Protein AF-A0A2P5XN60-F1 (afdb_monomer_lite)

Secondary structure (DSSP, 8-state):
-----PPP-------HHHHHHHHHHHHSS--TT--HHHHHHHHHHHHHHHHHHHHHHHHHHHHHHHHHHHHHHHHHHHHHHHHHHHHHHHHHHHHHHHHHTTT--S---S-------HHHHHHHHHHHHSTT-TT--HHHHHHHHHHHHHHHHHHHHHHHHHHHHHHTT--

Structure (mmCIF, N/CA/C/O backbone):
data_AF-A0A2P5XN60-F1
#
_entry.id   AF-A0A2P5XN60-F1
#
loop_
_atom_site.group_PDB
_atom_site.id
_atom_site.type_symbol
_atom_site.label_atom_id
_atom_site.label_alt_id
_atom_site.label_comp_id
_atom_site.label_asym_id
_atom_site.label_entity_id
_atom_site.label_seq_id
_atom_site.pdbx_PDB_ins_code
_atom_site.Cartn_x
_atom_site.Cartn_y
_atom_site.Cartn_z
_atom_site.occupancy
_atom_site.B_iso_or_equiv
_atom_site.auth_seq_id
_atom_site.auth_comp_id
_atom_site.auth_asym_id
_atom_site.auth_atom_id
_atom_site.pdbx_PDB_model_num
ATOM 1 N N . MET A 1 1 ? 54.369 -37.733 -50.383 1.00 45.28 1 MET A N 1
ATOM 2 C CA . MET A 1 1 ? 54.465 -36.507 -49.559 1.00 45.28 1 MET A CA 1
ATOM 3 C C . MET A 1 1 ? 53.076 -36.137 -49.054 1.00 45.28 1 MET A C 1
ATOM 5 O O . MET A 1 1 ? 52.179 -35.939 -49.858 1.00 45.28 1 MET A O 1
ATOM 9 N N . LEU A 1 2 ? 52.894 -36.122 -47.731 1.00 51.12 2 LEU A N 1
ATOM 10 C CA . LEU A 1 2 ? 51.677 -35.702 -47.027 1.00 51.12 2 LEU A CA 1
ATOM 11 C C . LEU A 1 2 ? 51.702 -34.180 -46.816 1.00 51.12 2 LEU A C 1
ATOM 13 O O . LEU A 1 2 ? 52.520 -33.696 -46.041 1.00 51.12 2 LEU A O 1
ATOM 17 N N . MET A 1 3 ? 50.781 -33.446 -47.436 1.00 46.00 3 MET A N 1
ATOM 18 C CA . MET A 1 3 ? 50.432 -32.059 -47.079 1.00 46.00 3 MET A CA 1
ATOM 19 C C . MET A 1 3 ? 48.899 -31.965 -47.125 1.00 46.00 3 MET A C 1
ATOM 21 O O . MET A 1 3 ? 48.304 -31.854 -48.187 1.00 46.00 3 MET A O 1
ATOM 25 N N . LYS A 1 4 ? 48.233 -32.462 -46.077 1.00 49.06 4 LYS A N 1
ATOM 26 C CA . LYS A 1 4 ? 47.595 -31.688 -44.992 1.00 49.06 4 LYS A CA 1
ATOM 27 C C . LYS A 1 4 ? 46.521 -30.699 -45.472 1.00 49.06 4 LYS A C 1
ATOM 29 O O . LYS A 1 4 ? 46.811 -29.622 -45.972 1.00 49.06 4 LYS A O 1
ATOM 34 N N . ARG A 1 5 ? 45.275 -31.117 -45.205 1.00 48.47 5 ARG A N 1
ATOM 35 C CA . ARG A 1 5 ? 44.040 -30.331 -45.052 1.00 48.47 5 ARG A CA 1
ATOM 36 C C . ARG A 1 5 ? 44.293 -28.903 -44.559 1.00 48.47 5 ARG A C 1
ATOM 38 O O . ARG A 1 5 ? 44.907 -28.723 -43.510 1.00 48.47 5 ARG A O 1
ATOM 45 N N . ILE A 1 6 ? 43.694 -27.936 -45.244 1.00 52.47 6 ILE A N 1
ATOM 46 C CA . ILE A 1 6 ? 43.373 -26.619 -44.687 1.00 52.47 6 ILE A CA 1
ATOM 47 C C . ILE A 1 6 ? 42.094 -26.801 -43.852 1.00 52.47 6 ILE A C 1
ATOM 49 O O . ILE A 1 6 ? 41.076 -27.186 -44.429 1.00 52.47 6 ILE A O 1
ATOM 53 N N . PRO A 1 7 ? 42.104 -26.597 -42.522 1.00 52.69 7 PRO A N 1
ATOM 54 C CA . PRO A 1 7 ? 40.877 -26.567 -41.752 1.00 52.69 7 PRO A CA 1
ATOM 55 C C . PRO A 1 7 ? 40.232 -25.184 -41.844 1.00 52.69 7 PRO A C 1
ATOM 57 O O . PRO A 1 7 ? 40.889 -24.142 -41.825 1.00 52.69 7 PRO A O 1
ATOM 60 N N . GLU A 1 8 ? 38.914 -25.233 -41.953 1.00 54.16 8 GLU A N 1
ATOM 61 C CA . GLU A 1 8 ? 37.981 -24.125 -41.927 1.00 54.16 8 GLU A CA 1
ATOM 62 C C . GLU A 1 8 ? 38.083 -23.265 -40.661 1.00 54.16 8 GLU A C 1
ATOM 64 O O . GLU A 1 8 ? 38.524 -23.706 -39.600 1.00 54.16 8 GLU A O 1
ATOM 69 N N . GLY A 1 9 ? 37.528 -22.057 -40.762 1.00 48.38 9 GLY A N 1
ATOM 70 C CA . GLY A 1 9 ? 36.998 -21.360 -39.595 1.00 48.38 9 GLY A CA 1
ATOM 71 C C . GLY A 1 9 ? 37.861 -20.210 -39.105 1.00 48.38 9 GLY A C 1
ATOM 72 O O . GLY A 1 9 ? 38.357 -20.218 -37.982 1.00 48.38 9 GLY A O 1
ATOM 73 N N . CYS A 1 10 ? 37.960 -19.157 -39.917 1.00 38.53 10 CYS A N 1
ATOM 74 C CA . CYS A 1 10 ? 38.326 -17.830 -39.434 1.00 38.53 10 CYS A CA 1
ATOM 75 C C . CYS A 1 10 ? 37.298 -17.392 -38.371 1.00 38.53 10 CYS A C 1
ATOM 77 O O . CYS A 1 10 ? 36.204 -16.916 -38.688 1.00 38.53 10 CYS A O 1
ATOM 79 N N . THR A 1 11 ? 37.624 -17.585 -37.094 1.00 51.72 11 THR A N 1
ATOM 80 C CA . THR A 1 11 ? 36.851 -17.076 -35.962 1.00 51.72 11 THR A CA 1
ATOM 81 C C . THR A 1 11 ? 37.016 -15.559 -35.916 1.00 51.72 11 THR A C 1
ATOM 83 O O . THR A 1 11 ? 37.877 -15.019 -35.227 1.00 51.72 11 THR A O 1
ATOM 86 N N . ARG A 1 12 ? 36.193 -14.839 -36.692 1.00 58.56 12 ARG A N 1
ATOM 87 C CA . ARG A 1 12 ? 36.125 -13.374 -36.630 1.00 58.56 12 ARG A CA 1
ATOM 88 C C . ARG A 1 12 ? 35.853 -12.961 -35.187 1.00 58.56 12 ARG A C 1
ATOM 90 O O . ARG A 1 12 ? 34.772 -13.203 -34.644 1.00 58.56 12 ARG A O 1
ATOM 97 N N . THR A 1 13 ? 36.844 -12.336 -34.570 1.00 61.38 13 THR A N 1
ATOM 98 C CA . THR A 1 13 ? 36.725 -11.699 -33.266 1.00 61.38 13 THR A CA 1
ATOM 99 C C . THR A 1 13 ? 35.588 -10.678 -33.349 1.00 61.38 13 THR A C 1
ATOM 101 O O . THR A 1 13 ? 35.624 -9.721 -34.118 1.00 61.38 13 THR A O 1
ATOM 104 N N . LEU A 1 14 ? 34.496 -10.914 -32.614 1.00 61.88 14 LEU A N 1
ATOM 105 C CA . LEU A 1 14 ? 33.381 -9.967 -32.573 1.00 61.88 14 LEU A CA 1
ATOM 106 C C . LEU A 1 14 ? 33.897 -8.635 -32.024 1.00 61.88 14 LEU A C 1
ATOM 108 O O . LEU A 1 14 ? 34.333 -8.568 -30.870 1.00 61.88 14 LEU A O 1
ATOM 112 N N . ASN A 1 15 ? 33.811 -7.581 -32.837 1.00 77.88 15 ASN A N 1
ATOM 113 C CA . ASN A 1 15 ? 34.162 -6.229 -32.420 1.00 77.88 15 ASN A CA 1
ATOM 114 C C . ASN A 1 15 ? 33.403 -5.842 -31.132 1.00 77.88 15 ASN A C 1
ATOM 116 O O . ASN A 1 15 ? 32.276 -6.306 -30.918 1.00 77.88 15 ASN A O 1
ATOM 120 N N . PRO A 1 16 ? 33.970 -4.977 -30.269 1.00 81.56 16 PRO A N 1
ATOM 121 C CA . PRO A 1 16 ? 33.374 -4.604 -28.980 1.00 81.56 16 PRO A CA 1
ATOM 122 C C . PRO A 1 16 ? 31.913 -4.150 -29.089 1.00 81.56 16 PRO A C 1
ATOM 124 O O . PRO A 1 16 ? 31.086 -4.461 -28.234 1.00 81.56 16 PRO A O 1
ATOM 127 N N . PHE A 1 17 ? 31.581 -3.466 -30.184 1.00 80.38 17 PHE A N 1
ATOM 128 C CA . PHE A 1 17 ? 30.223 -3.049 -30.510 1.00 80.38 17 PHE A CA 1
ATOM 129 C C . PHE A 1 17 ? 29.270 -4.236 -30.707 1.00 80.38 17 PHE A C 1
ATOM 131 O O . PHE A 1 17 ? 28.217 -4.304 -30.078 1.00 80.38 17 PHE A O 1
ATOM 138 N N . GLN A 1 18 ? 29.670 -5.223 -31.510 1.00 78.44 18 GLN A N 1
ATOM 139 C CA . GLN A 1 18 ? 28.872 -6.422 -31.762 1.00 78.44 18 GLN A CA 1
ATOM 140 C C . GLN A 1 18 ? 28.672 -7.250 -30.483 1.00 78.44 18 GLN A C 1
ATOM 142 O O . GLN A 1 18 ? 27.594 -7.804 -30.264 1.00 78.44 18 GLN A O 1
ATOM 147 N N . LYS A 1 19 ? 29.672 -7.274 -29.587 1.00 84.94 19 LYS A N 1
ATOM 148 C CA . LYS A 1 19 ? 29.528 -7.868 -28.247 1.00 84.94 19 LYS A CA 1
ATOM 149 C C . LYS A 1 19 ? 28.435 -7.158 -27.437 1.00 84.94 19 LYS A C 1
ATOM 151 O O . LYS A 1 19 ? 27.566 -7.834 -26.897 1.00 84.94 19 LYS A O 1
ATOM 156 N N . LYS A 1 20 ? 28.420 -5.818 -27.407 1.00 86.62 20 LYS A N 1
ATOM 157 C CA . LYS A 1 20 ? 27.391 -5.021 -26.706 1.00 86.62 20 LYS A CA 1
ATOM 158 C C . LYS A 1 20 ? 25.991 -5.228 -27.287 1.00 86.62 20 LYS A C 1
ATOM 160 O O . LYS A 1 20 ? 25.055 -5.439 -26.523 1.00 86.62 20 LYS A O 1
ATOM 165 N N . VAL A 1 21 ? 25.851 -5.241 -28.614 1.00 82.19 21 VAL A N 1
ATOM 166 C CA . VAL A 1 21 ? 24.566 -5.501 -29.289 1.00 82.19 21 VAL A CA 1
ATOM 167 C C . VAL A 1 21 ? 24.052 -6.904 -28.963 1.00 82.19 21 VAL A C 1
ATOM 169 O O . VAL A 1 21 ? 22.875 -7.075 -28.654 1.00 82.19 21 VAL A O 1
ATOM 172 N N . LYS A 1 22 ? 24.931 -7.914 -28.947 1.00 82.38 22 LYS A N 1
ATOM 173 C CA . LYS A 1 22 ? 24.573 -9.281 -28.543 1.00 82.38 22 LYS A CA 1
ATOM 174 C C . LYS A 1 22 ? 24.134 -9.352 -27.076 1.00 82.38 22 LYS A C 1
ATOM 176 O O . LYS A 1 22 ? 23.212 -10.099 -26.763 1.00 82.38 22 LYS A O 1
ATOM 181 N N . THR A 1 23 ? 24.754 -8.576 -26.187 1.00 85.50 23 THR A N 1
ATOM 182 C CA . THR A 1 23 ? 24.354 -8.484 -24.773 1.00 85.50 23 THR A CA 1
ATOM 183 C C . THR A 1 23 ? 23.016 -7.767 -24.596 1.00 85.50 23 THR A C 1
ATOM 185 O O . THR A 1 23 ? 22.161 -8.277 -23.879 1.00 85.50 23 THR A O 1
ATOM 188 N N . LEU A 1 24 ? 22.779 -6.649 -25.291 1.00 82.44 24 LEU A N 1
ATOM 189 C CA . LEU A 1 24 ? 21.481 -5.957 -25.292 1.00 82.44 24 LEU A CA 1
ATOM 190 C C . LEU A 1 24 ? 20.364 -6.885 -25.766 1.00 82.44 24 LEU A C 1
ATOM 192 O O . LEU A 1 24 ? 19.352 -7.045 -25.087 1.00 82.44 24 LEU A O 1
ATOM 196 N N . LYS A 1 25 ? 20.619 -7.617 -26.855 1.00 81.44 25 LYS A N 1
ATOM 197 C CA . LYS A 1 25 ? 19.723 -8.669 -27.332 1.00 81.44 25 LYS A CA 1
ATOM 198 C C . LYS A 1 25 ? 19.472 -9.762 -26.307 1.00 81.44 25 LYS A C 1
ATOM 200 O O . LYS A 1 25 ? 18.482 -10.443 -26.467 1.00 81.44 25 LYS A O 1
ATOM 205 N N . LYS A 1 26 ? 20.288 -9.984 -25.269 1.00 84.06 26 LYS A N 1
ATOM 206 C CA . LYS A 1 26 ? 19.993 -10.957 -24.195 1.00 84.06 26 LYS A CA 1
ATOM 207 C C . LYS A 1 26 ? 19.115 -10.386 -23.080 1.00 84.06 26 LYS A C 1
ATOM 209 O O . LYS A 1 26 ? 18.370 -11.156 -22.486 1.00 84.06 26 LYS A O 1
ATOM 214 N N . LEU A 1 27 ? 19.138 -9.076 -22.855 1.00 83.00 27 LEU A N 1
ATOM 215 C CA . LEU A 1 27 ? 18.461 -8.425 -21.728 1.00 83.00 27 LEU A CA 1
ATOM 216 C C . LEU A 1 27 ? 17.000 -8.034 -22.004 1.00 83.00 27 LEU A C 1
ATOM 218 O O . LEU A 1 27 ? 16.222 -7.939 -21.064 1.00 83.00 27 LEU A O 1
ATOM 222 N N . ILE A 1 28 ? 16.623 -7.822 -23.266 1.00 79.62 28 ILE A N 1
ATOM 223 C CA . ILE A 1 28 ? 15.273 -7.365 -23.649 1.00 79.62 28 ILE A CA 1
ATOM 224 C C . ILE A 1 28 ? 14.339 -8.578 -23.839 1.00 79.62 28 ILE A C 1
ATOM 226 O O . ILE A 1 28 ? 14.746 -9.508 -24.535 1.00 79.62 28 ILE A O 1
ATOM 230 N N . PRO A 1 29 ? 13.141 -8.645 -23.238 1.00 73.44 29 PRO A N 1
ATOM 231 C CA . PRO A 1 29 ? 12.152 -9.705 -23.506 1.00 73.44 29 PRO A CA 1
ATOM 232 C C . PRO A 1 29 ? 11.596 -9.629 -24.948 1.00 73.44 29 PRO A C 1
ATOM 234 O O . PRO A 1 29 ? 11.522 -8.536 -25.487 1.00 73.44 29 PRO A O 1
ATOM 237 N N . ASN A 1 30 ? 11.215 -10.757 -25.574 1.00 64.75 30 ASN A N 1
ATOM 238 C CA . ASN A 1 30 ? 10.655 -10.838 -26.948 1.00 64.75 30 ASN A CA 1
ATOM 239 C C . ASN A 1 30 ? 11.497 -10.184 -28.065 1.00 64.75 30 ASN A C 1
ATOM 241 O O . ASN A 1 30 ? 11.136 -9.167 -28.639 1.00 64.75 30 ASN A O 1
ATOM 245 N N . LYS A 1 31 ? 12.631 -10.803 -28.421 1.00 64.50 31 LYS A N 1
ATOM 246 C CA . LYS A 1 31 ? 13.606 -10.235 -29.380 1.00 64.50 31 LYS A CA 1
ATOM 247 C C . LYS A 1 31 ? 13.429 -10.745 -30.818 1.00 64.50 31 LYS A C 1
ATOM 249 O O . LYS A 1 31 ? 14.412 -10.736 -31.565 1.00 64.50 31 LYS A O 1
ATOM 254 N N . GLU A 1 32 ? 12.268 -11.307 -31.167 1.00 59.97 32 GLU A N 1
ATOM 255 C CA . GLU A 1 32 ? 12.082 -12.059 -32.417 1.00 59.97 32 GLU A CA 1
ATOM 256 C C . GLU A 1 32 ? 12.515 -11.231 -33.638 1.00 59.97 32 GLU A C 1
AT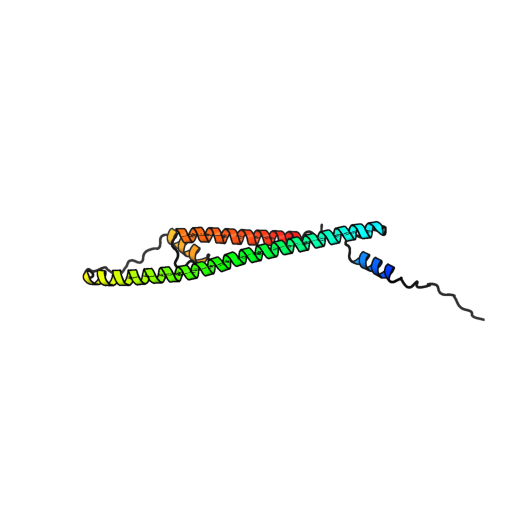OM 258 O O . GLU A 1 32 ? 11.945 -10.196 -33.959 1.00 59.97 32 GLU A O 1
ATOM 263 N N . SER A 1 33 ? 13.633 -11.667 -34.230 1.00 60.00 33 SER A N 1
ATOM 264 C CA . SER A 1 33 ? 14.280 -11.233 -35.477 1.00 60.00 33 SER A CA 1
ATOM 265 C C . SER A 1 33 ? 14.082 -9.787 -35.967 1.00 60.00 33 SER A C 1
ATOM 267 O O . SER A 1 33 ? 13.988 -9.565 -37.173 1.00 60.00 33 SER A O 1
ATOM 269 N N . MET A 1 34 ? 14.088 -8.781 -35.092 1.00 59.53 34 MET A N 1
ATOM 270 C CA . MET A 1 34 ? 14.042 -7.384 -35.533 1.00 59.53 34 MET A CA 1
ATOM 271 C C . MET A 1 34 ? 15.427 -6.853 -35.938 1.00 59.53 34 MET A C 1
ATOM 273 O O . MET A 1 34 ? 16.462 -7.167 -35.333 1.00 59.53 34 MET A O 1
ATOM 277 N N . GLY A 1 35 ? 15.446 -6.021 -36.986 1.00 72.75 35 GLY A N 1
ATOM 278 C CA . GLY A 1 35 ? 16.622 -5.257 -37.406 1.00 72.75 35 GLY A CA 1
ATOM 279 C C . GLY A 1 35 ? 17.135 -4.323 -36.301 1.00 72.75 35 GLY A C 1
ATOM 280 O O . GLY A 1 35 ? 16.473 -4.096 -35.289 1.00 72.75 35 GLY A O 1
ATOM 281 N N . LEU A 1 36 ? 18.328 -3.750 -36.489 1.00 76.94 36 LEU A N 1
ATOM 282 C CA . LEU A 1 36 ? 19.004 -2.941 -35.464 1.00 76.94 36 LEU A CA 1
ATOM 283 C C . LEU A 1 36 ? 18.129 -1.785 -34.928 1.00 76.94 36 LEU A C 1
ATOM 285 O O . LEU A 1 36 ? 18.152 -1.515 -33.733 1.00 76.94 36 LEU A O 1
ATOM 289 N N . GLY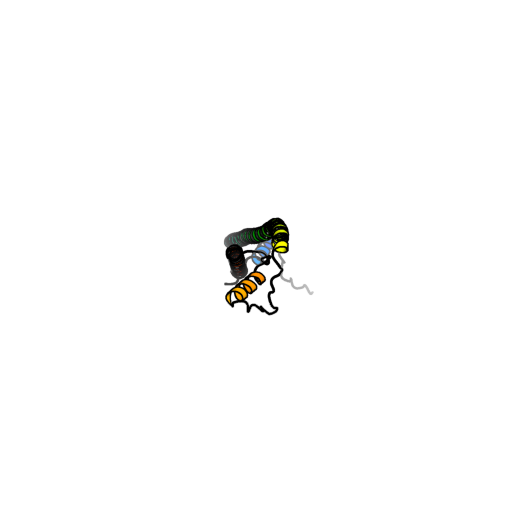 A 1 37 ? 17.325 -1.147 -35.787 1.00 77.94 37 GLY A N 1
ATOM 290 C CA . GLY A 1 37 ? 16.408 -0.071 -35.393 1.00 77.94 37 GLY A CA 1
ATOM 291 C C . GLY A 1 37 ? 15.236 -0.521 -34.510 1.00 77.94 37 GLY A C 1
ATOM 292 O O . GLY A 1 37 ? 14.843 0.224 -33.615 1.00 77.94 37 GLY A O 1
ATOM 293 N N . GLY A 1 38 ? 14.720 -1.741 -34.707 1.00 79.81 38 GLY A N 1
ATOM 294 C CA . GLY A 1 38 ? 13.677 -2.321 -33.849 1.00 79.81 38 GLY A CA 1
ATOM 295 C C . GLY A 1 38 ? 14.208 -2.609 -32.446 1.00 79.81 38 GLY A C 1
ATOM 296 O O . GLY A 1 38 ? 13.616 -2.178 -31.466 1.00 79.81 38 GLY A O 1
ATOM 297 N N . LEU A 1 39 ? 15.427 -3.161 -32.356 1.00 82.12 39 LEU A N 1
ATOM 298 C CA . LEU A 1 39 ? 16.099 -3.409 -31.077 1.00 82.12 39 LEU A CA 1
ATOM 299 C C . LEU A 1 39 ? 16.178 -2.148 -30.205 1.00 82.12 39 LEU A C 1
ATOM 301 O O . LEU A 1 39 ? 15.933 -2.219 -29.006 1.00 82.12 39 LEU A O 1
ATOM 305 N N . PHE A 1 40 ? 16.527 -0.995 -30.783 1.00 85.12 40 PHE A N 1
ATOM 306 C CA . PHE A 1 40 ? 16.609 0.261 -30.032 1.00 85.12 40 PHE A CA 1
ATOM 307 C C . PHE A 1 40 ? 15.236 0.807 -29.617 1.00 85.12 40 PHE A C 1
ATOM 309 O O . PHE A 1 40 ? 15.135 1.382 -28.533 1.00 85.12 40 PHE A O 1
ATOM 316 N N . ARG A 1 41 ? 14.191 0.595 -30.426 1.00 82.44 41 ARG A N 1
ATOM 317 C CA . ARG A 1 41 ? 12.807 0.961 -30.088 1.00 82.44 41 ARG A CA 1
ATOM 318 C C . ARG A 1 41 ? 12.297 0.138 -28.906 1.00 82.44 41 ARG A C 1
ATOM 320 O O . ARG A 1 41 ? 11.908 0.723 -27.901 1.00 82.44 41 ARG A O 1
ATOM 327 N N . ASP A 1 42 ? 12.448 -1.180 -28.963 1.00 82.94 42 ASP A N 1
ATOM 328 C CA . ASP A 1 42 ? 12.040 -2.090 -27.885 1.00 82.94 42 ASP A CA 1
ATOM 329 C C . ASP A 1 42 ? 12.861 -1.845 -26.614 1.00 82.94 42 ASP A C 1
ATOM 331 O O . ASP A 1 42 ? 12.352 -1.904 -25.496 1.00 82.94 42 ASP A O 1
ATOM 335 N N . THR A 1 43 ? 14.148 -1.505 -26.770 1.00 87.56 43 THR A N 1
ATOM 336 C CA . THR A 1 43 ? 14.988 -1.086 -25.640 1.00 87.56 43 THR A CA 1
ATOM 337 C C . THR A 1 43 ? 14.418 0.168 -24.979 1.00 87.56 43 THR A C 1
ATOM 339 O O . THR A 1 43 ? 14.367 0.234 -23.753 1.00 87.56 43 THR A O 1
ATOM 342 N N . ALA A 1 44 ? 13.995 1.165 -25.762 1.00 87.62 44 ALA A N 1
ATOM 343 C CA . ALA A 1 44 ? 13.407 2.391 -25.236 1.00 87.62 44 ALA A CA 1
ATOM 344 C C . ALA A 1 44 ? 12.069 2.116 -24.538 1.00 87.62 44 ALA A C 1
ATOM 346 O O . ALA A 1 44 ? 11.859 2.606 -23.431 1.00 87.62 44 ALA A O 1
ATOM 347 N N . GLU A 1 45 ? 11.205 1.286 -25.124 1.00 86.62 45 GLU A N 1
ATOM 348 C CA . GLU A 1 45 ? 9.940 0.863 -24.514 1.00 86.62 45 GLU A CA 1
ATOM 349 C C . GLU A 1 45 ? 10.168 0.112 -23.200 1.00 86.62 45 GLU A C 1
ATOM 351 O O . GLU A 1 45 ? 9.576 0.456 -22.177 1.00 86.62 45 GLU A O 1
ATOM 356 N N . TYR A 1 46 ? 11.109 -0.833 -23.175 1.00 88.25 46 TYR A N 1
ATOM 357 C CA . TYR A 1 46 ? 11.476 -1.559 -21.964 1.00 88.25 46 TYR A CA 1
ATOM 358 C C . TYR A 1 46 ? 12.051 -0.633 -20.884 1.00 88.25 46 TYR A C 1
ATOM 360 O O . TYR A 1 46 ? 11.656 -0.720 -19.720 1.00 88.25 46 TYR A O 1
ATOM 368 N N . ILE A 1 47 ? 12.935 0.303 -21.250 1.00 92.19 47 ILE A N 1
ATOM 369 C CA . ILE A 1 47 ? 13.472 1.308 -20.321 1.00 92.19 47 ILE A CA 1
ATOM 370 C C . ILE A 1 47 ? 12.348 2.193 -19.777 1.00 92.19 47 ILE A C 1
ATOM 372 O O . ILE A 1 47 ? 12.304 2.423 -18.569 1.00 92.19 47 ILE A O 1
ATOM 376 N N . MET A 1 48 ? 11.427 2.663 -20.621 1.00 86.81 48 MET A N 1
ATOM 377 C CA . MET A 1 48 ? 10.288 3.474 -20.186 1.00 86.81 48 MET A CA 1
ATOM 378 C C . MET A 1 48 ? 9.378 2.694 -19.234 1.00 86.81 48 MET A C 1
ATOM 380 O O . MET A 1 48 ? 9.034 3.209 -18.170 1.00 86.81 48 MET A O 1
ATOM 384 N N . CYS A 1 49 ? 9.054 1.439 -19.546 1.00 83.94 49 CYS A N 1
ATOM 385 C CA . CYS A 1 49 ? 8.280 0.558 -18.671 1.00 83.94 49 CYS A CA 1
ATOM 386 C C . CYS A 1 49 ? 8.973 0.342 -17.319 1.00 83.94 49 CYS A C 1
ATOM 388 O O . CYS A 1 49 ? 8.341 0.479 -16.268 1.00 83.94 49 CYS A O 1
ATOM 390 N N . LEU A 1 50 ? 10.285 0.081 -17.314 1.00 89.38 50 LEU A N 1
ATOM 391 C CA . LEU A 1 50 ? 11.070 -0.044 -16.085 1.00 89.38 50 LEU A CA 1
ATOM 392 C C . LEU A 1 50 ? 11.081 1.259 -15.279 1.00 89.38 50 LEU A C 1
ATOM 394 O O . LEU A 1 50 ? 10.860 1.236 -14.069 1.00 89.38 50 LEU A O 1
ATOM 398 N N . GLN A 1 51 ? 11.293 2.401 -15.931 1.00 89.00 51 GLN A N 1
ATOM 399 C CA . GLN A 1 51 ? 11.286 3.711 -15.281 1.00 89.00 51 GLN A CA 1
ATOM 400 C C . GLN A 1 51 ? 9.919 4.038 -14.679 1.00 89.00 51 GLN A C 1
ATOM 402 O O . GLN A 1 51 ? 9.848 4.530 -13.553 1.00 89.00 51 GLN A O 1
ATOM 407 N N . MET A 1 52 ? 8.834 3.739 -15.393 1.00 89.06 52 MET A N 1
ATOM 408 C CA . MET A 1 52 ? 7.471 3.903 -14.893 1.00 89.06 52 MET A CA 1
ATOM 409 C C . MET A 1 52 ? 7.217 2.999 -13.688 1.00 89.06 52 MET A C 1
ATOM 411 O O . MET A 1 52 ? 6.730 3.477 -12.665 1.00 89.06 52 MET A O 1
ATOM 415 N N . ARG A 1 53 ? 7.635 1.730 -13.744 1.00 85.62 53 ARG A N 1
ATOM 416 C CA . ARG A 1 53 ? 7.520 0.788 -12.623 1.00 85.62 53 ARG A CA 1
ATOM 417 C C . ARG A 1 53 ? 8.282 1.277 -11.391 1.00 85.62 53 ARG A C 1
ATOM 419 O O . ARG A 1 53 ? 7.717 1.293 -10.301 1.00 85.62 53 ARG A O 1
ATOM 426 N N . VAL A 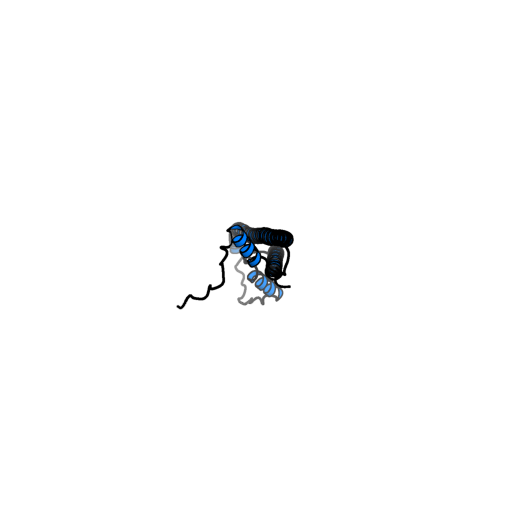1 54 ? 9.513 1.761 -11.560 1.00 89.62 54 VAL A N 1
ATOM 427 C CA . VAL A 1 54 ? 10.315 2.336 -10.467 1.00 89.62 54 VAL A CA 1
ATOM 428 C C . VAL A 1 54 ? 9.654 3.591 -9.885 1.00 89.62 54 VAL A C 1
ATOM 430 O O . VAL A 1 54 ? 9.525 3.690 -8.666 1.00 89.62 54 VAL A O 1
ATOM 433 N N . LYS A 1 55 ? 9.173 4.524 -10.719 1.00 88.31 55 LYS A N 1
ATOM 434 C CA . LYS A 1 55 ? 8.472 5.740 -10.261 1.00 88.31 55 LYS A CA 1
ATOM 435 C C . LYS A 1 55 ? 7.199 5.410 -9.482 1.00 88.31 55 LYS A C 1
ATOM 437 O O . LYS A 1 55 ? 6.958 5.980 -8.420 1.00 88.31 55 LYS A O 1
ATOM 442 N N . VAL A 1 56 ? 6.401 4.465 -9.977 1.00 81.75 56 VAL A N 1
ATOM 443 C CA . VAL A 1 56 ? 5.184 4.000 -9.301 1.00 81.75 56 VAL A CA 1
ATOM 444 C C . VAL A 1 56 ? 5.531 3.362 -7.954 1.00 81.75 56 VAL A C 1
ATOM 446 O O . VAL A 1 56 ? 4.915 3.709 -6.947 1.00 81.75 56 VAL A O 1
ATOM 449 N N . MET A 1 57 ? 6.561 2.510 -7.896 1.00 87.06 57 MET A N 1
ATOM 450 C CA . MET A 1 57 ? 7.040 1.932 -6.635 1.00 87.06 57 MET A CA 1
ATOM 451 C C . MET A 1 57 ? 7.507 3.013 -5.650 1.00 87.06 57 MET A C 1
ATOM 453 O O . MET A 1 57 ? 7.155 2.945 -4.476 1.00 87.06 57 MET A O 1
ATOM 457 N N . GLN A 1 58 ? 8.223 4.045 -6.103 1.00 86.88 58 GLN A N 1
ATOM 458 C CA . GLN A 1 58 ? 8.646 5.169 -5.256 1.00 86.88 58 GLN A CA 1
ATOM 459 C C . GLN A 1 58 ? 7.456 5.950 -4.679 1.00 86.88 58 GLN A C 1
ATOM 461 O O . GLN A 1 58 ? 7.422 6.220 -3.477 1.00 86.88 58 GLN A O 1
ATOM 466 N N . ILE A 1 59 ? 6.457 6.277 -5.508 1.00 86.75 59 ILE A N 1
ATOM 467 C CA . ILE A 1 59 ? 5.228 6.954 -5.064 1.00 86.75 59 ILE A CA 1
ATOM 468 C C . ILE A 1 59 ? 4.491 6.090 -4.033 1.00 86.75 59 ILE A C 1
ATOM 470 O O . ILE A 1 59 ? 4.081 6.592 -2.988 1.00 86.75 59 ILE A O 1
ATOM 474 N N . MET A 1 60 ? 4.370 4.783 -4.277 1.00 81.00 60 MET A N 1
ATOM 475 C CA . MET A 1 60 ? 3.727 3.851 -3.345 1.00 81.00 60 MET A CA 1
ATOM 476 C C . MET A 1 60 ? 4.466 3.739 -2.014 1.00 81.00 60 MET A C 1
ATOM 478 O O . MET A 1 60 ? 3.822 3.756 -0.965 1.00 81.00 60 MET A O 1
ATOM 482 N N . VAL A 1 61 ? 5.800 3.659 -2.035 1.00 85.69 61 VAL A N 1
ATOM 483 C CA . VAL A 1 61 ? 6.624 3.638 -0.818 1.00 85.69 61 VAL A CA 1
ATOM 484 C C . VAL A 1 61 ? 6.394 4.909 -0.005 1.00 85.69 61 VAL A C 1
ATOM 486 O O . VAL A 1 61 ? 6.152 4.810 1.195 1.00 85.69 61 VAL A O 1
ATOM 489 N N . LYS A 1 62 ? 6.362 6.079 -0.654 1.00 85.19 62 LYS A N 1
ATOM 490 C CA . LYS A 1 62 ? 6.077 7.360 0.007 1.00 85.19 62 LYS A CA 1
ATOM 491 C C . LYS A 1 62 ? 4.686 7.386 0.653 1.00 85.19 62 LYS A C 1
ATOM 493 O O . LYS A 1 62 ? 4.545 7.739 1.821 1.00 85.19 62 LYS A O 1
ATOM 498 N N . VAL A 1 63 ? 3.659 6.927 -0.064 1.00 80.06 63 VAL A N 1
ATOM 499 C CA . VAL A 1 63 ? 2.291 6.834 0.480 1.00 80.06 63 VAL A CA 1
ATOM 500 C C . VAL A 1 63 ? 2.233 5.890 1.687 1.00 80.06 63 VAL A C 1
ATOM 502 O O . VAL A 1 63 ? 1.582 6.200 2.688 1.00 80.06 63 VAL A O 1
ATOM 505 N N . LEU A 1 64 ? 2.925 4.748 1.635 1.00 80.12 64 LEU A N 1
ATOM 506 C CA . LEU A 1 64 ? 2.988 3.809 2.757 1.00 80.12 64 LEU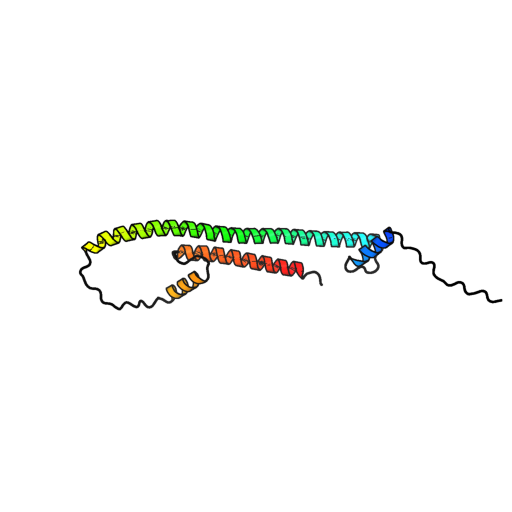 A CA 1
ATOM 507 C C . LEU A 1 64 ? 3.709 4.399 3.972 1.00 80.12 64 LEU A C 1
ATOM 509 O O . LEU A 1 64 ? 3.233 4.202 5.095 1.00 80.12 64 LEU A O 1
ATOM 513 N N . THR A 1 65 ? 4.818 5.120 3.776 1.00 81.06 65 THR A N 1
ATOM 514 C CA . THR A 1 65 ? 5.529 5.786 4.876 1.00 81.06 65 THR A CA 1
ATOM 515 C C . THR A 1 65 ? 4.654 6.847 5.528 1.00 81.06 65 THR A C 1
ATOM 517 O O . THR A 1 65 ? 4.525 6.841 6.750 1.00 81.06 65 THR A O 1
ATOM 520 N N . ASP A 1 66 ? 3.956 7.666 4.738 1.00 80.25 66 ASP A N 1
ATOM 521 C CA . ASP A 1 66 ? 3.093 8.738 5.244 1.00 80.25 66 ASP A CA 1
ATOM 522 C C . ASP A 1 66 ? 1.915 8.187 6.065 1.00 80.25 66 ASP A C 1
ATOM 524 O O . ASP A 1 66 ? 1.617 8.685 7.156 1.00 80.25 66 ASP A O 1
ATOM 528 N N . CYS A 1 67 ? 1.292 7.095 5.602 1.00 69.75 67 CYS A N 1
ATOM 529 C CA . CYS A 1 67 ? 0.236 6.401 6.348 1.00 69.75 67 CYS A CA 1
ATOM 530 C C . CYS A 1 67 ? 0.746 5.852 7.692 1.00 69.75 67 CYS A C 1
ATOM 532 O O . CYS A 1 67 ? 0.036 5.877 8.702 1.00 69.75 67 CYS A O 1
ATOM 534 N N . ASN A 1 68 ? 1.981 5.346 7.726 1.00 73.31 68 ASN A N 1
ATOM 535 C CA . ASN A 1 68 ? 2.580 4.809 8.946 1.00 73.31 68 ASN A CA 1
ATOM 536 C C . ASN A 1 68 ? 2.938 5.930 9.938 1.00 73.31 68 ASN A C 1
ATOM 538 O O . ASN A 1 68 ? 2.788 5.776 11.155 1.00 73.31 68 ASN A O 1
ATOM 542 N N . ASP A 1 69 ? 3.342 7.084 9.414 1.00 71.88 69 ASP A N 1
ATOM 543 C CA . ASP A 1 69 ? 3.692 8.273 10.179 1.00 71.88 69 ASP A CA 1
ATOM 544 C C . ASP A 1 69 ? 2.466 8.945 10.812 1.00 71.88 69 ASP A C 1
ATOM 546 O O . ASP A 1 69 ? 2.500 9.350 11.978 1.00 71.88 69 ASP A O 1
ATOM 550 N N . GLN A 1 70 ? 1.336 8.985 10.100 1.00 64.62 70 GLN A N 1
ATOM 551 C CA . GLN A 1 70 ? 0.051 9.379 10.684 1.00 64.62 70 GLN A CA 1
ATOM 552 C C . GLN A 1 70 ? -0.334 8.461 11.846 1.00 64.62 70 GLN A C 1
ATOM 554 O O . GLN A 1 70 ? -0.662 8.936 12.935 1.00 64.62 70 GLN A O 1
ATOM 559 N N . MET A 1 71 ? -0.193 7.146 11.673 1.00 63.91 71 MET A N 1
ATOM 560 C CA . MET A 1 71 ? -0.493 6.179 12.726 1.00 63.91 71 MET A CA 1
ATOM 561 C C . MET A 1 71 ? 0.442 6.335 13.943 1.00 63.91 71 MET A C 1
ATOM 563 O O . MET A 1 71 ? 0.005 6.180 15.088 1.00 63.91 71 MET A O 1
ATOM 567 N N . SER A 1 72 ? 1.714 6.694 13.734 1.00 62.38 72 SER A N 1
ATOM 568 C CA . SER A 1 72 ? 2.677 6.975 14.810 1.00 62.38 72 SER A CA 1
ATOM 569 C C . SER A 1 72 ? 2.330 8.266 15.571 1.00 62.38 72 SER A C 1
ATOM 571 O O . SER A 1 72 ? 2.326 8.282 16.809 1.00 62.38 72 SER A O 1
ATOM 573 N N . LYS A 1 73 ? 1.938 9.329 14.858 1.00 62.38 73 LYS A N 1
ATOM 574 C CA . LYS A 1 73 ? 1.475 10.603 15.430 1.00 62.38 73 LYS A CA 1
ATOM 575 C C . LYS A 1 73 ? 0.179 10.419 16.213 1.00 62.38 73 LYS A C 1
ATOM 577 O O . LYS A 1 73 ? 0.090 10.905 17.343 1.00 62.38 73 LYS A O 1
ATOM 582 N N . SER A 1 74 ? -0.778 9.652 15.694 1.00 61.09 74 SER A N 1
ATOM 583 C CA . SER A 1 74 ? -2.020 9.322 16.399 1.00 61.09 74 SER A CA 1
ATOM 584 C C . SER A 1 74 ? -1.728 8.562 17.702 1.00 61.09 74 SER A C 1
ATOM 586 O O . SER A 1 74 ? -2.256 8.935 18.749 1.00 61.09 74 SER A O 1
ATOM 588 N N . LYS A 1 75 ? -0.765 7.623 17.728 1.00 59.09 75 LYS A N 1
ATOM 589 C CA . LYS A 1 75 ? -0.290 6.988 18.982 1.00 59.09 75 LYS A CA 1
ATOM 590 C C . LYS A 1 75 ? 0.307 7.996 19.982 1.00 59.09 75 LYS A C 1
ATOM 592 O O . LYS A 1 75 ? 0.020 7.905 21.177 1.00 59.09 75 LYS A O 1
ATOM 597 N N . ARG A 1 76 ? 1.101 8.975 19.525 1.00 56.47 76 ARG A N 1
ATOM 598 C CA . ARG A 1 76 ? 1.712 10.011 20.391 1.00 56.47 76 ARG A CA 1
ATOM 599 C C . ARG A 1 76 ? 0.682 11.001 20.950 1.00 56.47 76 ARG A C 1
ATOM 601 O O . ARG A 1 76 ? 0.694 11.266 22.152 1.00 56.47 76 ARG A O 1
ATOM 608 N N . ARG A 1 77 ? -0.251 11.498 20.127 1.00 57.41 77 ARG A N 1
ATOM 609 C CA . ARG A 1 77 ? -1.336 12.410 20.560 1.00 57.41 77 ARG A CA 1
ATOM 610 C C . ARG A 1 77 ? -2.215 11.773 21.640 1.00 57.41 77 ARG A C 1
ATOM 612 O O . ARG A 1 77 ? -2.628 12.449 22.583 1.00 57.41 77 ARG A O 1
ATOM 619 N N . LEU A 1 78 ? -2.453 10.465 21.540 1.00 53.69 78 LEU A N 1
ATOM 620 C CA . LEU A 1 78 ? -3.199 9.695 22.538 1.00 53.69 78 LEU A CA 1
ATOM 621 C C . LEU A 1 78 ? -2.455 9.596 23.881 1.00 53.69 78 LEU A C 1
ATOM 623 O O . LEU A 1 78 ? -3.083 9.724 24.934 1.00 53.69 78 LEU A O 1
ATOM 627 N N . LYS A 1 79 ? -1.121 9.460 23.865 1.00 54.84 79 LYS A N 1
ATOM 628 C CA . LYS A 1 79 ? -0.287 9.432 25.082 1.00 54.84 79 LYS A CA 1
ATOM 629 C C . LYS A 1 79 ? -0.348 10.764 25.847 1.00 54.84 79 LYS A C 1
ATOM 631 O O . LYS A 1 79 ? -0.543 10.760 27.060 1.00 54.84 79 LYS A O 1
ATOM 636 N N . VAL A 1 80 ? -0.294 11.894 25.134 1.00 58.16 80 VAL A N 1
ATOM 637 C CA . VAL A 1 80 ? -0.412 13.248 25.719 1.00 58.16 80 VAL A CA 1
ATOM 638 C C . VAL A 1 80 ? -1.804 13.491 26.321 1.00 58.16 80 VAL A C 1
ATOM 640 O O . VAL A 1 80 ? -1.926 14.052 27.410 1.00 58.16 80 VAL A O 1
ATOM 643 N N . LYS A 1 81 ? -2.878 13.023 25.666 1.00 53.84 81 LYS A N 1
ATOM 644 C CA . LYS A 1 81 ? -4.247 13.124 26.210 1.00 53.84 81 LYS A CA 1
ATOM 645 C C . LYS A 1 81 ? -4.449 12.286 27.479 1.00 53.84 81 LYS A C 1
ATOM 647 O O . LYS A 1 81 ? -5.133 12.749 28.390 1.00 53.84 81 LYS A O 1
ATOM 652 N N . LYS A 1 82 ? -3.826 11.102 27.580 1.00 52.03 82 LYS A N 1
ATOM 653 C CA . LYS A 1 82 ? -3.890 10.232 28.773 1.00 52.03 82 LYS A CA 1
ATOM 654 C C . LYS A 1 82 ? -3.352 10.936 30.027 1.00 52.03 82 LYS A C 1
ATOM 656 O O . LYS A 1 82 ? -3.992 10.855 31.071 1.00 52.03 82 LYS A O 1
ATOM 661 N N . GLN A 1 83 ? -2.250 11.687 29.914 1.00 53.16 83 GLN A N 1
ATOM 662 C CA . GLN A 1 83 ? -1.681 12.460 31.032 1.00 53.16 83 GLN A CA 1
ATOM 663 C C . GLN A 1 83 ? -2.606 13.585 31.522 1.00 53.16 83 GLN A C 1
ATOM 665 O O . GLN A 1 83 ? -2.763 13.761 32.729 1.00 53.16 83 GLN A O 1
ATOM 670 N N . ARG A 1 84 ? -3.274 14.309 30.612 1.00 49.84 84 ARG A N 1
ATOM 671 C CA . ARG A 1 84 ? -4.194 15.402 30.990 1.00 49.84 84 ARG A CA 1
ATOM 672 C C . ARG A 1 84 ? -5.442 14.890 31.719 1.00 49.84 84 ARG A C 1
ATOM 674 O O . ARG A 1 84 ? -5.832 15.450 32.738 1.00 49.84 84 ARG A O 1
ATOM 681 N N . VAL A 1 85 ? -6.025 13.784 31.245 1.00 52.03 85 VAL A N 1
ATOM 682 C CA . VAL A 1 85 ? -7.226 13.184 31.856 1.00 52.03 85 VAL A CA 1
ATOM 683 C C . VAL A 1 85 ? -6.913 12.540 33.212 1.00 52.03 85 VAL A C 1
ATOM 685 O O . VAL A 1 85 ? -7.711 12.671 34.140 1.00 52.03 85 VAL A O 1
ATOM 688 N N . TRP A 1 86 ? -5.749 11.898 33.377 1.00 41.94 86 TRP A N 1
ATOM 689 C CA . TRP A 1 86 ? -5.309 11.395 34.687 1.00 41.94 86 TRP A CA 1
ATOM 690 C C . TRP A 1 86 ? -5.159 12.529 35.711 1.00 41.94 86 TRP A C 1
ATOM 692 O O . TRP A 1 86 ? -5.669 12.412 36.824 1.00 41.94 86 TRP A O 1
ATOM 702 N N . GLY A 1 87 ? -4.560 13.660 35.318 1.00 52.66 87 GLY A N 1
ATOM 703 C CA . GLY A 1 87 ? -4.416 14.833 36.187 1.00 52.66 87 GLY A CA 1
ATOM 704 C C . GLY A 1 87 ? -5.751 15.416 36.672 1.00 52.66 87 GLY A C 1
ATOM 705 O O . GLY A 1 87 ? -5.879 15.783 37.841 1.00 52.66 87 GLY A O 1
ATOM 706 N N . GLU A 1 88 ? -6.776 15.460 35.818 1.00 51.56 88 GLU A N 1
ATOM 707 C CA . GLU A 1 88 ? -8.114 15.942 36.196 1.00 51.56 88 GLU A CA 1
ATOM 708 C C . GLU A 1 88 ? -8.930 14.923 37.001 1.00 51.56 88 GLU A C 1
ATOM 710 O O . GLU A 1 88 ? -9.623 15.299 37.950 1.00 51.56 88 GLU A O 1
ATOM 715 N N . THR A 1 89 ? -8.850 13.636 36.653 1.00 52.03 89 THR A N 1
ATOM 716 C CA . THR A 1 89 ? -9.626 12.574 37.318 1.00 52.03 89 THR A CA 1
ATOM 717 C C . THR A 1 89 ? -9.130 12.349 38.743 1.00 52.03 89 THR A C 1
ATOM 719 O O . THR A 1 89 ? -9.942 12.248 39.661 1.00 52.03 89 THR A O 1
ATOM 722 N N . VAL A 1 90 ? -7.809 12.376 38.958 1.00 57.03 90 VAL A N 1
ATOM 723 C CA . VAL A 1 90 ? -7.210 12.325 40.298 1.00 57.03 90 VAL A CA 1
ATOM 724 C C . VAL A 1 90 ? -7.652 13.546 41.115 1.00 57.03 90 VAL A C 1
ATOM 726 O O . VAL A 1 90 ? -8.205 13.378 42.199 1.00 57.03 90 VAL A O 1
ATOM 729 N N . LYS A 1 91 ? -7.542 14.773 40.580 1.00 53.81 91 LYS A N 1
ATOM 730 C CA . LYS A 1 91 ? -7.999 16.000 41.273 1.00 53.81 91 LYS A CA 1
ATOM 731 C C . LYS A 1 91 ? -9.495 15.983 41.630 1.00 53.81 91 LYS A C 1
ATOM 733 O O . LYS A 1 91 ? -9.875 16.491 42.686 1.00 53.81 91 LYS A O 1
ATOM 738 N N . ARG A 1 92 ? -10.358 15.418 40.776 1.00 50.66 92 ARG A N 1
ATOM 739 C CA . ARG A 1 92 ? -11.795 15.241 41.067 1.00 50.66 92 ARG A CA 1
ATOM 740 C C . ARG A 1 92 ? -12.034 14.161 42.124 1.00 50.66 92 ARG A C 1
ATOM 742 O O . ARG A 1 92 ? -12.818 14.398 43.037 1.00 50.66 92 ARG A O 1
ATOM 749 N N . HIS A 1 93 ? -11.315 13.040 42.071 1.00 54.12 93 HIS A N 1
ATOM 750 C CA . HIS A 1 93 ? -11.401 11.974 43.073 1.00 54.12 93 HIS A CA 1
ATOM 751 C C . HIS A 1 93 ? -11.032 12.477 44.478 1.00 54.12 93 HIS A C 1
ATOM 753 O O . HIS A 1 93 ? -11.761 12.208 45.430 1.00 54.12 93 HIS A O 1
ATOM 759 N N . TRP A 1 94 ? -9.973 13.284 44.614 1.00 49.28 94 TRP A N 1
ATOM 760 C CA . TRP A 1 94 ? -9.607 13.908 45.894 1.00 49.28 94 TRP A CA 1
ATOM 761 C C . TRP A 1 94 ? -10.701 14.847 46.430 1.00 49.28 94 TRP A C 1
ATOM 763 O O . TRP A 1 94 ? -11.027 14.789 47.617 1.00 49.28 94 TRP A O 1
ATOM 773 N N . ARG A 1 95 ? -11.330 15.661 45.566 1.00 51.59 95 ARG A N 1
ATOM 774 C CA . ARG A 1 95 ? -12.446 16.547 45.956 1.00 51.59 95 ARG A CA 1
ATOM 775 C C . ARG A 1 95 ? -13.712 15.781 46.352 1.00 51.59 95 ARG A C 1
ATOM 777 O O . ARG A 1 95 ? -14.340 16.132 47.348 1.00 51.59 95 ARG A O 1
ATOM 784 N N . CYS A 1 96 ? -14.061 14.715 45.633 1.00 50.03 96 CYS A N 1
ATOM 785 C CA . CYS A 1 96 ? -15.212 13.870 45.960 1.00 50.03 96 CYS A CA 1
ATOM 786 C C . CYS A 1 96 ? -14.985 13.057 47.243 1.00 50.03 96 CYS A C 1
ATOM 788 O O . CYS A 1 96 ? -15.885 12.969 48.071 1.00 50.03 96 CYS A O 1
ATOM 790 N N . ARG A 1 97 ? -13.775 12.526 47.470 1.00 52.69 97 ARG A N 1
ATOM 791 C CA . ARG A 1 97 ? -13.451 11.736 48.671 1.00 52.69 97 ARG A CA 1
ATOM 792 C C . ARG A 1 97 ? -13.485 12.573 49.954 1.00 52.69 97 ARG A C 1
ATOM 794 O O . ARG A 1 97 ? -13.902 12.063 50.991 1.00 52.69 97 ARG A O 1
ATOM 801 N N . ARG A 1 98 ? -13.126 13.863 49.882 1.00 51.00 98 ARG A N 1
ATOM 802 C CA . ARG A 1 98 ? -13.254 14.807 51.010 1.00 51.00 98 ARG A CA 1
ATOM 803 C C . ARG A 1 98 ? -14.717 15.108 51.358 1.00 51.00 98 ARG A C 1
ATOM 805 O O . ARG A 1 98 ? -15.042 15.198 52.532 1.00 51.00 98 ARG A O 1
ATOM 812 N N . ARG A 1 99 ? -15.597 15.202 50.352 1.00 48.88 99 ARG A N 1
ATOM 813 C CA . ARG A 1 99 ? -17.036 15.483 50.527 1.00 48.88 99 ARG A CA 1
ATOM 814 C C . ARG A 1 99 ? -17.856 14.240 50.900 1.00 48.88 99 ARG A C 1
ATOM 816 O O . ARG A 1 99 ? -18.871 14.353 51.568 1.00 48.88 99 ARG A O 1
ATOM 823 N N . SER A 1 100 ? -17.403 13.051 50.498 1.00 47.62 100 SER A N 1
ATOM 824 C CA . SER A 1 100 ? -18.116 11.787 50.733 1.00 47.62 100 SER A CA 1
ATOM 825 C C . SER A 1 100 ? -17.839 11.171 52.109 1.00 47.62 100 SER A C 1
ATOM 827 O O . SER A 1 100 ? -18.665 10.410 52.606 1.00 47.62 100 SER A O 1
ATOM 829 N N . ARG A 1 101 ? -16.711 11.508 52.755 1.00 51.34 101 ARG A N 1
ATOM 830 C CA . ARG A 1 101 ? -16.406 11.054 54.124 1.00 51.34 101 ARG A CA 1
ATOM 831 C C . ARG A 1 101 ? -17.302 11.676 55.197 1.00 51.34 101 ARG A C 1
ATOM 833 O O . ARG A 1 101 ? -17.415 11.079 56.256 1.00 51.34 101 ARG A O 1
ATOM 840 N N . SER A 1 102 ? -17.969 12.803 54.931 1.00 50.03 102 SER A N 1
ATOM 841 C CA . SER A 1 102 ? -18.922 13.374 55.895 1.00 50.03 102 SER A CA 1
ATOM 842 C C . SER A 1 102 ? -20.327 12.761 55.809 1.00 50.03 102 SER A C 1
ATOM 844 O O . SER A 1 102 ? -21.181 13.143 56.597 1.00 50.03 102 SER A O 1
ATOM 846 N N . MET A 1 103 ? -20.593 11.838 54.867 1.00 52.09 103 MET A N 1
ATOM 847 C CA . MET A 1 103 ? -21.949 11.306 54.625 1.00 52.09 103 MET A CA 1
ATOM 848 C C . MET A 1 103 ? -22.053 9.772 54.546 1.00 52.09 103 MET A C 1
ATOM 850 O O . MET A 1 103 ? -23.145 9.253 54.331 1.00 52.09 103 MET A O 1
ATOM 854 N N . LEU A 1 104 ? -20.964 9.016 54.726 1.00 51.25 104 LEU A N 1
ATOM 855 C CA . LEU A 1 104 ? -20.974 7.558 54.540 1.00 51.25 104 LEU A CA 1
ATOM 856 C C . LEU A 1 104 ? -20.943 6.794 55.872 1.00 51.25 104 LEU A C 1
ATOM 858 O O . LEU A 1 104 ? -19.959 6.143 56.202 1.00 51.25 104 LEU A O 1
ATOM 862 N N . MET A 1 105 ? -22.051 6.857 56.610 1.00 47.25 105 MET A N 1
ATOM 863 C CA . MET A 1 105 ? -22.413 5.870 57.641 1.00 47.25 105 MET A CA 1
ATOM 864 C C . MET A 1 105 ? -23.806 5.287 57.375 1.00 47.25 105 MET A C 1
ATOM 866 O O . MET A 1 105 ? -24.609 5.104 58.286 1.00 47.25 105 MET A O 1
ATOM 870 N N . LYS A 1 106 ? -24.124 4.982 56.111 1.00 49.38 106 LYS A N 1
ATOM 871 C CA . LYS A 1 106 ? -25.283 4.143 55.783 1.00 49.38 106 LYS A CA 1
ATOM 872 C C . LYS A 1 106 ? -24.892 3.052 54.786 1.00 49.38 106 LYS A C 1
ATOM 874 O O . LYS A 1 106 ? -24.381 3.314 53.703 1.00 49.38 106 LYS A O 1
ATOM 879 N N . ARG A 1 107 ? -25.092 1.833 55.286 1.00 51.38 107 ARG A N 1
ATOM 880 C CA . ARG A 1 107 ? -24.855 0.490 54.749 1.00 51.38 107 ARG A CA 1
ATOM 881 C C . ARG A 1 107 ? -25.133 0.371 53.247 1.00 51.38 107 ARG A C 1
ATOM 883 O O . ARG A 1 107 ? -26.172 0.828 52.782 1.00 51.38 107 ARG A O 1
ATOM 890 N N . ILE A 1 108 ? -24.269 -0.345 52.529 1.00 47.75 108 ILE A N 1
ATOM 891 C CA . ILE A 1 108 ? -24.605 -0.959 51.236 1.00 47.75 108 ILE A CA 1
ATOM 892 C C . ILE A 1 108 ? -24.086 -2.404 51.279 1.00 47.75 108 ILE A C 1
ATOM 894 O O . ILE A 1 108 ? -22.906 -2.583 51.581 1.00 47.75 108 ILE A O 1
ATOM 898 N N . PRO A 1 109 ? -24.935 -3.418 51.025 1.00 48.81 109 PRO A N 1
ATOM 899 C CA . PRO A 1 109 ? -24.530 -4.812 51.067 1.00 48.81 109 PRO A CA 1
ATOM 900 C C . PRO A 1 109 ? -23.701 -5.195 49.837 1.00 48.81 109 PRO A C 1
ATOM 902 O O . PRO A 1 109 ? -23.885 -4.694 48.723 1.00 48.81 109 PRO A O 1
ATOM 905 N N . GLU A 1 110 ? -22.766 -6.097 50.095 1.00 49.91 110 GLU A N 1
ATOM 906 C CA . GLU A 1 110 ? -21.926 -6.816 49.149 1.00 49.91 110 GLU A CA 1
ATOM 907 C C . GLU A 1 110 ? -22.807 -7.589 48.152 1.00 49.91 110 GLU A C 1
ATOM 909 O O . GLU A 1 110 ? -23.739 -8.276 48.560 1.00 49.91 110 GLU A O 1
ATOM 914 N N . GLY A 1 111 ? -22.544 -7.477 46.841 1.00 45.25 111 GLY A N 1
ATOM 915 C CA . GLY A 1 111 ? -23.207 -8.357 45.862 1.00 45.25 111 GLY A CA 1
ATOM 916 C C . GLY A 1 111 ? -23.604 -7.788 44.498 1.00 45.25 111 GLY A C 1
ATOM 917 O O . GLY A 1 111 ? -24.316 -8.462 43.761 1.00 45.25 111 GLY A O 1
ATOM 918 N N . CYS A 1 112 ? -23.166 -6.595 44.079 1.00 40.75 112 CYS A N 1
ATOM 919 C CA . CYS A 1 112 ? -23.471 -6.126 42.718 1.00 40.75 112 CYS A CA 1
ATOM 920 C C . CYS A 1 112 ? -22.432 -6.623 41.695 1.00 40.75 112 CYS A C 1
ATOM 922 O O . CYS A 1 112 ? -21.640 -5.843 41.154 1.00 40.75 112 CYS A O 1
ATOM 924 N N . THR A 1 113 ? -22.446 -7.924 41.400 1.00 48.91 113 THR A N 1
ATOM 925 C CA . THR A 1 113 ? -21.792 -8.482 40.207 1.00 48.91 113 THR A CA 1
ATOM 926 C C . THR A 1 113 ? -22.577 -8.005 38.987 1.00 48.91 113 THR A C 1
ATOM 928 O O . THR A 1 113 ? -23.457 -8.690 38.478 1.00 48.91 113 THR A O 1
ATOM 931 N N . ARG A 1 114 ? -22.321 -6.765 38.549 1.00 54.88 114 ARG A N 1
ATOM 932 C CA . ARG A 1 114 ? -22.972 -6.166 37.378 1.00 54.88 114 ARG A CA 1
ATOM 933 C C . ARG A 1 114 ? -22.672 -7.025 36.154 1.00 54.88 114 ARG A C 1
ATOM 935 O O . ARG A 1 114 ? -21.574 -6.963 35.599 1.00 54.88 114 ARG A O 1
ATOM 942 N N . THR A 1 115 ? -23.650 -7.808 35.718 1.00 56.94 115 THR A N 1
ATOM 943 C CA . THR A 1 115 ? -23.668 -8.449 34.406 1.00 56.94 115 THR A CA 1
ATOM 944 C C . THR A 1 115 ? -23.458 -7.363 33.353 1.00 56.94 115 THR A C 1
ATOM 946 O O . THR A 1 115 ? -24.338 -6.542 33.108 1.00 56.94 115 THR A O 1
ATOM 949 N N . LEU A 1 116 ? -22.256 -7.284 32.777 1.00 59.50 116 LEU A N 1
ATOM 950 C CA . LEU A 1 116 ? -21.949 -6.289 31.750 1.00 59.50 116 LEU A CA 1
ATOM 951 C C . LEU A 1 116 ? -22.903 -6.493 30.569 1.00 59.50 116 LEU A C 1
ATOM 953 O O . LEU A 1 116 ? -22.894 -7.566 29.953 1.00 59.50 116 LEU A O 1
ATOM 957 N N . ASN A 1 117 ? -23.680 -5.458 30.237 1.00 77.94 117 ASN A N 1
ATOM 958 C CA . ASN A 1 117 ? -24.575 -5.466 29.082 1.00 77.94 117 ASN A CA 1
ATOM 959 C C . ASN A 1 117 ? -23.807 -5.915 27.822 1.00 77.94 117 ASN A C 1
ATOM 961 O O . ASN A 1 117 ? -22.639 -5.544 27.648 1.00 77.94 117 ASN A O 1
ATOM 965 N N . PRO A 1 118 ? -24.427 -6.668 26.897 1.00 79.81 118 PRO A N 1
ATOM 966 C CA . PRO A 1 118 ? -23.766 -7.148 25.679 1.00 79.81 118 PRO A CA 1
ATOM 967 C C . PRO A 1 118 ? -23.126 -6.013 24.863 1.00 79.81 118 PRO A C 1
ATOM 969 O O . PRO A 1 118 ? -22.057 -6.188 24.277 1.00 79.81 118 PRO A O 1
ATOM 972 N N . PHE A 1 119 ? -23.708 -4.811 24.907 1.00 77.38 119 PHE A N 1
ATOM 973 C CA . PHE A 1 119 ? -23.113 -3.601 24.341 1.00 77.38 119 PHE A CA 1
ATOM 974 C C . PHE A 1 119 ? -21.750 -3.253 24.963 1.00 77.38 119 PHE A C 1
ATOM 976 O O . PHE A 1 119 ? -20.777 -3.013 24.252 1.00 77.38 119 PHE A O 1
ATOM 983 N N . GLN A 1 120 ? -21.637 -3.295 26.290 1.00 79.19 120 GLN A N 1
ATOM 984 C CA . GLN A 1 120 ? -20.374 -3.043 26.987 1.00 79.19 120 GLN A CA 1
ATOM 985 C C . GLN A 1 120 ? -19.325 -4.114 26.664 1.00 79.19 120 GLN A C 1
ATOM 987 O O . GLN A 1 120 ? -18.147 -3.780 26.538 1.00 79.19 120 GLN A O 1
ATOM 992 N N . LYS A 1 121 ? -19.736 -5.376 26.455 1.00 83.19 121 LYS A N 1
ATOM 993 C CA . LYS A 1 121 ? -18.838 -6.440 25.972 1.00 83.19 121 LYS A CA 1
ATOM 994 C C . LYS A 1 121 ? -18.274 -6.101 24.587 1.00 83.19 121 LYS A C 1
ATOM 996 O O . LYS A 1 121 ? -17.059 -6.131 24.418 1.00 83.19 121 LYS A O 1
ATOM 1001 N N . LYS A 1 122 ? -19.120 -5.682 23.634 1.00 85.19 122 LYS A N 1
ATOM 1002 C CA . LYS A 1 122 ? -18.692 -5.252 22.286 1.00 85.19 122 LYS A CA 1
ATOM 1003 C C . LYS A 1 122 ? -17.733 -4.060 22.335 1.00 85.19 122 LYS A C 1
ATOM 1005 O O . LYS A 1 122 ? -16.689 -4.082 21.689 1.00 85.19 122 LYS A O 1
ATOM 1010 N N . VAL A 1 123 ? -18.032 -3.057 23.159 1.00 83.31 123 VAL A N 1
ATOM 1011 C CA . VAL A 1 123 ? -17.158 -1.888 23.362 1.00 83.31 123 VAL A CA 1
ATOM 1012 C C . VAL A 1 123 ? -15.817 -2.301 23.977 1.00 83.31 123 VAL A C 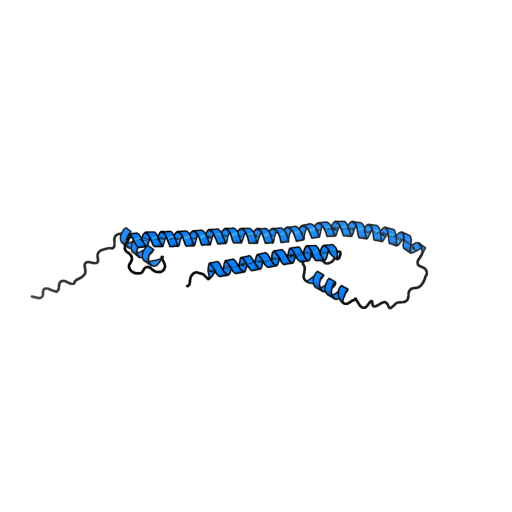1
ATOM 1014 O O . VAL A 1 123 ? -14.773 -1.788 23.578 1.00 83.31 123 VAL A O 1
ATOM 1017 N N . LYS A 1 124 ? -15.812 -3.257 24.913 1.00 82.88 124 LYS A N 1
ATOM 1018 C CA . LYS A 1 124 ? -14.584 -3.809 25.505 1.00 82.88 124 LYS A CA 1
ATOM 1019 C C . LYS A 1 124 ? -13.746 -4.558 24.465 1.00 82.88 124 LYS A C 1
ATOM 1021 O O . LYS A 1 124 ? -12.532 -4.384 24.451 1.00 82.88 124 LYS A O 1
ATOM 1026 N N . THR A 1 125 ? -14.370 -5.333 23.580 1.00 85.81 125 THR A N 1
ATOM 1027 C CA . THR A 1 125 ? -13.685 -5.994 22.456 1.00 85.81 125 THR A CA 1
ATOM 1028 C C . THR A 1 125 ? -13.097 -4.974 21.485 1.00 85.81 125 THR A C 1
ATOM 1030 O O . THR A 1 125 ? -11.918 -5.059 21.154 1.00 85.81 125 THR A O 1
ATOM 1033 N N . LEU A 1 126 ? -13.863 -3.949 21.103 1.00 85.75 126 LEU A N 1
ATOM 1034 C CA . LEU A 1 126 ? -13.391 -2.887 20.212 1.00 85.75 126 LEU A CA 1
ATOM 1035 C C . LEU A 1 126 ? -12.175 -2.146 20.795 1.00 85.75 126 LEU A C 1
ATOM 1037 O O . LEU A 1 126 ? -11.205 -1.883 20.089 1.00 85.75 126 LEU A O 1
ATOM 1041 N N . LYS A 1 127 ? -12.175 -1.890 22.109 1.00 82.56 127 LYS A N 1
ATOM 1042 C CA . LYS A 1 127 ? -11.026 -1.305 22.820 1.00 82.56 127 LYS A CA 1
ATOM 1043 C C . LYS A 1 127 ? -9.764 -2.175 22.792 1.00 82.56 127 LYS A C 1
ATOM 1045 O O . LYS A 1 127 ? -8.681 -1.613 22.901 1.00 82.56 127 LYS A O 1
ATOM 1050 N N . LYS A 1 128 ? -9.887 -3.503 22.671 1.00 82.81 128 LYS A N 1
ATOM 1051 C CA . LYS A 1 128 ? -8.740 -4.425 22.559 1.00 82.81 128 LYS A CA 1
ATOM 1052 C C . LYS A 1 128 ? -8.164 -4.476 21.143 1.00 82.81 128 LYS A C 1
ATOM 1054 O O . LYS A 1 128 ? -6.962 -4.644 20.992 1.00 82.81 128 LYS A O 1
ATOM 1059 N N . LEU A 1 129 ? -9.015 -4.347 20.124 1.00 83.94 129 LEU A N 1
ATOM 1060 C CA . LEU A 1 129 ? -8.607 -4.429 18.716 1.00 83.94 129 LEU A CA 1
ATOM 1061 C C . LEU A 1 129 ? -7.881 -3.172 18.233 1.00 83.94 129 LEU A C 1
ATOM 1063 O O . LEU A 1 129 ? -7.067 -3.237 17.314 1.00 83.94 129 LEU A O 1
ATOM 1067 N N . ILE A 1 130 ? -8.179 -2.024 18.838 1.00 79.94 130 ILE A N 1
ATOM 1068 C CA . ILE A 1 130 ? -7.602 -0.753 18.419 1.00 79.94 130 ILE A CA 1
ATOM 1069 C C . ILE A 1 130 ? -6.473 -0.365 19.383 1.00 79.94 130 ILE A C 1
ATOM 1071 O O . ILE A 1 130 ? -6.683 -0.335 20.599 1.00 79.94 130 ILE A O 1
ATOM 1075 N N . PRO A 1 131 ? -5.288 0.013 18.877 1.00 72.06 131 PRO A N 1
ATOM 1076 C CA . PRO A 1 131 ? -4.172 0.418 19.722 1.00 72.06 131 PRO A CA 1
ATOM 1077 C C . PRO A 1 131 ? -4.517 1.584 20.671 1.00 72.06 131 PRO A C 1
ATOM 1079 O O . PRO A 1 131 ? -5.093 2.593 20.255 1.00 72.06 131 PRO A O 1
ATOM 1082 N N . ASN A 1 132 ? -4.074 1.488 21.932 1.00 67.44 132 ASN A N 1
ATOM 1083 C CA . ASN A 1 132 ? -4.089 2.563 22.942 1.00 67.44 132 ASN A CA 1
ATOM 1084 C C . ASN A 1 132 ? -5.480 3.122 23.337 1.00 67.44 132 ASN A C 1
ATOM 1086 O O . ASN A 1 132 ? -5.615 4.331 23.537 1.00 67.44 132 ASN A O 1
ATOM 1090 N N . LYS A 1 133 ? -6.524 2.285 23.472 1.00 67.19 133 LYS A N 1
ATOM 1091 C CA . LYS A 1 133 ? -7.912 2.743 23.749 1.00 67.19 133 LYS A CA 1
ATOM 1092 C C . LYS A 1 133 ? -8.449 2.536 25.169 1.00 67.19 133 LYS A C 1
ATOM 1094 O O . LYS A 1 133 ? -9.621 2.823 25.424 1.00 67.19 133 LYS A O 1
ATOM 1099 N N . GLU A 1 134 ? -7.623 2.087 26.109 1.00 61.34 134 GLU A N 1
ATOM 1100 C CA . GLU A 1 134 ? -8.068 1.695 27.458 1.00 61.34 134 GLU A CA 1
ATOM 1101 C C . GLU A 1 134 ? -8.862 2.788 28.203 1.00 61.34 134 GLU A C 1
ATOM 1103 O O . GLU A 1 134 ? -9.845 2.476 28.874 1.00 61.34 134 GLU A O 1
ATOM 1108 N N . SER A 1 135 ? -8.519 4.072 28.027 1.00 60.06 135 SER A N 1
ATOM 1109 C CA . SER A 1 135 ? -9.084 5.188 28.807 1.00 60.06 135 SER A CA 1
ATOM 1110 C C . SER A 1 135 ? -9.972 6.166 28.022 1.00 60.06 135 SER A C 1
ATOM 1112 O O . SER A 1 135 ? -10.169 7.295 28.468 1.00 60.06 135 SER A O 1
ATOM 1114 N N . MET A 1 136 ? -10.480 5.791 26.842 1.00 64.12 136 MET A N 1
ATOM 1115 C CA . MET A 1 136 ? -11.252 6.705 25.984 1.00 64.12 136 MET A CA 1
ATOM 1116 C C . MET A 1 136 ? -12.771 6.533 26.145 1.00 64.12 136 MET A C 1
ATOM 1118 O O . MET A 1 136 ? -13.270 5.409 26.294 1.00 64.12 136 MET A O 1
ATOM 1122 N N . GLY A 1 137 ? -13.502 7.655 26.109 1.00 71.19 137 GLY A N 1
ATOM 1123 C CA . GLY A 1 137 ? -14.965 7.675 26.011 1.00 71.19 137 GLY A CA 1
ATOM 1124 C C . GLY A 1 137 ? -15.459 7.164 24.651 1.00 71.19 137 GLY A C 1
ATOM 1125 O O . GLY A 1 137 ? -14.698 7.134 23.683 1.00 71.19 137 GLY A O 1
ATOM 1126 N N . LEU A 1 138 ? -16.735 6.772 24.572 1.00 75.56 138 LEU A N 1
ATOM 1127 C CA . LEU A 1 138 ? -17.340 6.121 23.397 1.00 75.56 138 LEU A CA 1
ATOM 1128 C C . LEU A 1 138 ? -17.166 6.912 22.090 1.00 75.56 138 LEU A C 1
ATOM 1130 O O . LEU A 1 138 ? -16.690 6.353 21.108 1.00 75.56 138 LEU A O 1
ATOM 1134 N N . GLY A 1 139 ? -17.466 8.214 22.076 1.00 72.94 139 GLY A N 1
ATOM 1135 C CA . GLY A 1 139 ? -17.339 9.030 20.857 1.00 72.94 139 GLY A CA 1
ATOM 1136 C C . GLY A 1 139 ? -15.901 9.139 20.329 1.00 72.94 139 GLY A C 1
ATOM 1137 O O . GLY A 1 139 ? -15.673 9.120 19.123 1.00 72.94 139 GLY A O 1
ATOM 1138 N N . GLY A 1 140 ? -14.910 9.179 21.228 1.00 76.06 140 GLY A N 1
ATOM 1139 C CA . GLY A 1 140 ? -13.495 9.150 20.843 1.00 76.06 140 GLY A CA 1
ATOM 1140 C C . GLY A 1 140 ? -13.063 7.784 20.309 1.00 76.06 140 GLY A C 1
ATOM 1141 O O . GLY A 1 140 ? -12.297 7.717 19.354 1.00 76.06 140 GLY A O 1
ATOM 1142 N N . LEU A 1 141 ? -13.605 6.703 20.881 1.00 83.88 141 LEU A N 1
ATOM 1143 C CA . LEU A 1 141 ? -13.345 5.343 20.419 1.00 83.88 141 LEU A CA 1
ATOM 1144 C C . LEU A 1 141 ? -13.780 5.165 18.961 1.00 83.88 141 LEU A C 1
ATOM 1146 O O . LEU A 1 141 ? -12.973 4.711 18.158 1.00 83.88 141 LEU A O 1
ATOM 1150 N N . PHE A 1 142 ? -15.007 5.556 18.606 1.00 85.88 142 PHE A N 1
ATOM 1151 C CA . PHE A 1 142 ? -15.528 5.383 17.245 1.00 85.88 142 PHE A CA 1
ATOM 1152 C C . PHE A 1 142 ? -14.778 6.212 16.204 1.00 85.88 142 PHE A C 1
ATOM 1154 O O . PHE A 1 142 ? -14.404 5.669 15.167 1.00 85.88 142 PHE A O 1
ATOM 1161 N N . ARG A 1 143 ? -14.487 7.489 16.490 1.00 82.06 143 ARG A N 1
ATOM 1162 C CA . ARG A 1 143 ? -13.715 8.332 15.563 1.00 82.06 143 ARG A CA 1
ATOM 1163 C C . ARG A 1 143 ? -12.352 7.721 15.261 1.00 82.06 143 ARG A C 1
ATOM 1165 O O . ARG A 1 143 ? -11.980 7.571 14.103 1.00 82.06 143 ARG A O 1
ATOM 1172 N N . ASP A 1 144 ? -11.640 7.313 16.301 1.00 78.88 144 ASP A N 1
ATOM 1173 C CA . ASP A 1 144 ? -10.313 6.747 16.118 1.00 78.88 144 ASP A CA 1
ATOM 1174 C C . ASP A 1 144 ? -10.359 5.333 15.504 1.00 78.88 144 ASP A C 1
ATOM 1176 O O . ASP A 1 144 ? -9.389 4.892 14.893 1.00 78.88 144 ASP A O 1
ATOM 1180 N N . THR A 1 145 ? -11.477 4.613 15.668 1.00 86.31 145 THR A N 1
ATOM 1181 C CA . THR A 1 145 ? -11.735 3.351 14.956 1.00 86.31 145 THR A CA 1
ATOM 1182 C C . THR A 1 145 ? -11.827 3.606 13.457 1.00 86.31 145 THR A C 1
ATOM 1184 O O . THR A 1 145 ? -11.183 2.906 12.684 1.00 86.31 145 THR A O 1
ATOM 1187 N N . ALA A 1 146 ? -12.610 4.610 13.052 1.00 86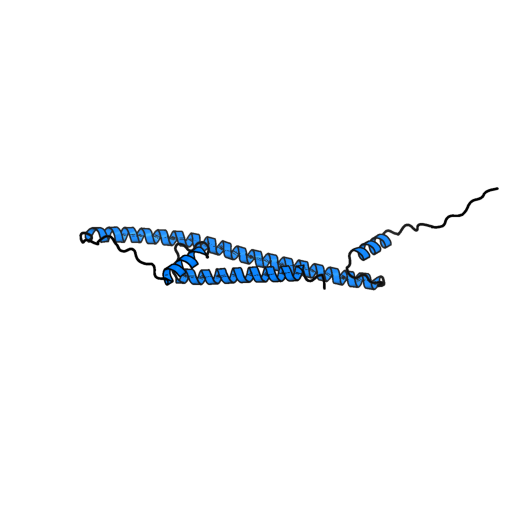.75 146 ALA A N 1
ATOM 1188 C CA . ALA A 1 146 ? -12.805 4.956 11.649 1.00 86.75 146 ALA A CA 1
ATOM 1189 C C . ALA A 1 146 ? -11.482 5.362 10.986 1.00 86.75 146 ALA A C 1
ATOM 1191 O O . ALA A 1 146 ? -11.154 4.860 9.914 1.00 86.75 146 ALA A O 1
ATOM 1192 N N . GLU A 1 147 ? -10.682 6.187 11.667 1.00 82.44 147 GLU A N 1
ATOM 1193 C CA . GLU A 1 147 ? -9.342 6.571 11.207 1.00 82.44 147 GLU A CA 1
ATOM 1194 C C . GLU A 1 147 ? -8.436 5.340 11.033 1.00 82.44 147 GLU A C 1
ATOM 1196 O O . GLU A 1 147 ? -7.809 5.164 9.990 1.00 82.44 147 GLU A O 1
ATOM 1201 N N . TYR A 1 148 ? -8.427 4.426 12.010 1.00 85.50 148 TYR A N 1
ATOM 1202 C CA . TYR A 1 148 ? -7.626 3.202 11.934 1.00 85.50 148 TYR A CA 1
ATOM 1203 C C . TYR A 1 148 ? -8.064 2.263 10.798 1.00 85.50 148 TYR A C 1
ATOM 1205 O O . TYR A 1 148 ? -7.212 1.721 10.090 1.00 85.50 148 TYR A O 1
ATOM 1213 N N . ILE A 1 149 ? -9.374 2.098 10.583 1.00 90.00 149 ILE A N 1
ATOM 1214 C CA . ILE A 1 149 ? -9.921 1.312 9.467 1.00 90.00 149 ILE A CA 1
ATOM 1215 C C . ILE A 1 149 ? -9.502 1.923 8.130 1.00 90.00 149 ILE A C 1
ATOM 1217 O O . ILE A 1 149 ? -9.026 1.196 7.260 1.00 90.00 149 ILE A O 1
ATOM 1221 N N . MET A 1 150 ? -9.622 3.243 7.975 1.00 84.56 150 MET A N 1
ATOM 1222 C CA . MET A 1 150 ? -9.257 3.929 6.735 1.00 84.56 150 MET A CA 1
ATOM 1223 C C . MET A 1 150 ? -7.770 3.733 6.405 1.00 84.56 150 MET A C 1
ATOM 1225 O O . MET A 1 150 ? -7.427 3.364 5.280 1.00 84.56 150 MET A O 1
ATOM 1229 N N . CYS A 1 151 ? -6.884 3.881 7.395 1.00 83.25 151 CYS A N 1
ATOM 1230 C CA . CYS A 1 151 ? -5.453 3.632 7.217 1.00 83.25 151 CYS A CA 1
ATOM 1231 C C . CYS A 1 151 ? -5.154 2.173 6.834 1.00 83.25 151 CYS A C 1
ATOM 1233 O O . CYS A 1 151 ? -4.318 1.922 5.964 1.00 83.25 151 CYS A O 1
ATOM 1235 N N . LEU A 1 152 ? -5.825 1.201 7.462 1.00 87.81 152 LEU A N 1
ATOM 1236 C CA . LEU A 1 152 ? -5.672 -0.215 7.114 1.00 87.81 152 LEU A CA 1
ATOM 1237 C C . LEU A 1 152 ? -6.131 -0.496 5.681 1.00 87.81 152 LEU A C 1
ATOM 1239 O O . LEU A 1 152 ? -5.406 -1.142 4.925 1.00 87.81 152 LEU A O 1
ATOM 1243 N N . GLN A 1 153 ? -7.290 0.032 5.287 1.00 88.19 153 GLN A N 1
ATOM 1244 C CA . GLN A 1 153 ? -7.813 -0.111 3.929 1.00 88.19 153 GLN A CA 1
ATOM 1245 C C . GLN A 1 153 ? -6.857 0.480 2.889 1.00 88.19 153 GLN A C 1
ATOM 1247 O O . GLN A 1 153 ? -6.604 -0.158 1.868 1.00 88.19 153 GLN A O 1
ATOM 1252 N N . MET A 1 154 ? -6.278 1.657 3.147 1.00 86.88 154 MET A N 1
ATOM 1253 C CA . MET A 1 154 ? -5.278 2.252 2.254 1.00 86.88 154 MET A CA 1
ATOM 1254 C C . MET A 1 154 ? -4.024 1.381 2.132 1.00 86.88 154 MET A C 1
ATOM 1256 O O . MET A 1 154 ? -3.563 1.149 1.017 1.00 86.88 154 MET A O 1
ATOM 1260 N N . ARG A 1 155 ? -3.500 0.831 3.236 1.00 84.50 155 ARG A N 1
ATOM 1261 C CA . ARG A 1 155 ? -2.326 -0.064 3.194 1.00 84.50 155 ARG A CA 1
ATOM 1262 C C . ARG A 1 155 ? -2.584 -1.318 2.366 1.00 84.50 155 ARG A C 1
ATOM 1264 O O . ARG A 1 155 ? -1.742 -1.676 1.548 1.00 84.50 155 ARG A O 1
ATOM 1271 N N . VAL A 1 156 ? -3.744 -1.952 2.544 1.00 89.19 156 VAL A N 1
ATOM 1272 C CA . VAL A 1 156 ? -4.128 -3.138 1.764 1.00 89.19 156 VAL A CA 1
ATOM 1273 C C . VAL A 1 156 ? -4.254 -2.792 0.282 1.00 89.19 156 VAL A C 1
ATOM 1275 O O . VAL A 1 156 ? -3.682 -3.497 -0.544 1.00 89.19 156 VAL A O 1
ATOM 1278 N N . LYS A 1 157 ? -4.922 -1.682 -0.065 1.00 86.69 157 LYS A N 1
ATOM 1279 C CA . LYS A 1 157 ? -5.032 -1.224 -1.460 1.00 86.69 157 LYS A CA 1
ATOM 1280 C C . LYS A 1 157 ? -3.659 -0.999 -2.093 1.00 86.69 157 LYS A C 1
ATOM 1282 O O . LYS A 1 157 ? -3.419 -1.476 -3.194 1.00 86.69 157 LYS A O 1
ATOM 1287 N N . VAL A 1 158 ? -2.736 -0.332 -1.399 1.00 84.88 158 VAL A N 1
ATOM 1288 C CA . VAL A 1 158 ? -1.383 -0.107 -1.932 1.00 84.88 158 VAL A CA 1
ATOM 1289 C C . VAL A 1 158 ? -0.618 -1.421 -2.095 1.00 84.88 158 VAL A C 1
ATOM 1291 O O . VAL A 1 158 ? -0.012 -1.633 -3.140 1.00 84.88 158 VAL A O 1
ATOM 1294 N N . MET A 1 159 ? -0.686 -2.334 -1.121 1.00 87.00 159 MET A N 1
ATOM 1295 C CA . MET A 1 159 ? -0.073 -3.663 -1.246 1.00 87.00 159 MET A CA 1
ATOM 1296 C C . MET A 1 159 ? -0.642 -4.445 -2.434 1.00 87.00 159 MET A C 1
ATOM 1298 O O . MET A 1 159 ? 0.120 -5.048 -3.181 1.00 87.00 159 MET A O 1
ATOM 1302 N N . GLN A 1 160 ? -1.957 -4.392 -2.658 1.00 87.50 160 GLN A N 1
ATOM 1303 C CA . GLN A 1 160 ? -2.594 -5.029 -3.812 1.00 87.50 160 GLN A CA 1
ATOM 1304 C C . GLN A 1 160 ? -2.098 -4.445 -5.136 1.00 87.50 160 GLN A C 1
ATOM 1306 O O . GLN A 1 160 ? -1.806 -5.202 -6.059 1.00 87.50 160 GLN A O 1
ATOM 1311 N N . ILE A 1 161 ? -1.975 -3.117 -5.241 1.00 84.69 161 ILE A N 1
ATOM 1312 C CA . ILE A 1 161 ? -1.450 -2.494 -6.461 1.00 84.69 161 ILE A CA 1
ATOM 1313 C C . ILE A 1 161 ? 0.029 -2.862 -6.646 1.00 84.69 161 ILE A C 1
ATOM 1315 O O . ILE A 1 161 ? 0.424 -3.206 -7.754 1.00 84.69 161 ILE A O 1
ATOM 1319 N N . MET A 1 162 ? 0.831 -2.873 -5.576 1.00 80.69 162 MET A N 1
ATOM 1320 C CA . MET A 1 162 ? 2.232 -3.298 -5.633 1.00 80.69 162 MET A CA 1
ATOM 1321 C C . MET A 1 162 ? 2.360 -4.732 -6.150 1.00 80.69 162 MET A C 1
ATOM 1323 O O . MET A 1 162 ? 3.160 -4.981 -7.046 1.00 80.69 162 MET A O 1
ATOM 1327 N N . VAL A 1 163 ? 1.550 -5.662 -5.637 1.00 85.06 163 VAL A N 1
ATOM 1328 C CA . VAL A 1 163 ? 1.530 -7.046 -6.123 1.00 85.06 163 VAL A CA 1
ATOM 1329 C C . VAL A 1 163 ? 1.181 -7.077 -7.605 1.00 85.06 163 VAL A C 1
ATOM 1331 O O . VAL A 1 163 ? 1.947 -7.665 -8.359 1.00 85.06 163 VAL A O 1
ATOM 1334 N N . LYS A 1 164 ? 0.118 -6.390 -8.044 1.00 83.75 164 LYS A N 1
ATOM 1335 C CA . LYS A 1 164 ? -0.290 -6.338 -9.462 1.00 83.75 164 LYS A CA 1
ATOM 1336 C C . LYS A 1 164 ? 0.803 -5.782 -10.377 1.00 83.75 164 LYS A C 1
ATOM 1338 O O . LYS A 1 164 ? 1.097 -6.379 -11.403 1.00 83.75 164 LYS A O 1
ATOM 1343 N N . VAL A 1 165 ? 1.447 -4.683 -9.986 1.00 78.19 165 VAL A N 1
ATOM 1344 C CA . VAL A 1 165 ? 2.566 -4.086 -10.739 1.00 78.19 165 VAL A CA 1
ATOM 1345 C C . VAL A 1 165 ? 3.774 -5.027 -10.786 1.00 78.19 165 VAL A C 1
ATOM 1347 O O . VAL A 1 165 ? 4.523 -5.030 -11.760 1.00 78.19 165 VAL A O 1
ATOM 1350 N N . LEU A 1 166 ? 3.984 -5.833 -9.742 1.00 78.00 166 LEU A N 1
ATOM 1351 C CA . LEU A 1 166 ? 5.065 -6.813 -9.702 1.00 78.00 166 LEU A CA 1
ATOM 1352 C C . LEU A 1 166 ? 4.763 -8.094 -10.493 1.00 78.00 166 LEU A C 1
ATOM 1354 O O . LEU A 1 166 ? 5.698 -8.666 -11.048 1.00 78.00 166 LEU A O 1
ATOM 1358 N N . THR A 1 167 ? 3.499 -8.524 -10.548 1.00 80.62 167 THR A N 1
ATOM 1359 C CA . THR A 1 167 ? 3.060 -9.751 -11.242 1.00 80.62 167 THR A CA 1
ATOM 1360 C C . THR A 1 167 ? 2.705 -9.536 -12.713 1.00 80.62 167 THR A C 1
ATOM 1362 O O . THR A 1 167 ? 2.819 -10.481 -13.485 1.00 80.62 167 THR A O 1
ATOM 1365 N N . GLY A 1 168 ? 2.356 -8.316 -13.135 1.00 62.72 168 GLY A N 1
ATOM 1366 C CA . GLY A 1 168 ? 1.990 -7.968 -14.518 1.00 62.72 168 GLY A CA 1
ATOM 1367 C C . GLY A 1 168 ? 3.161 -7.888 -15.506 1.00 62.72 168 GLY A C 1
ATOM 1368 O O . GLY A 1 168 ? 3.298 -6.899 -16.213 1.00 62.72 168 GLY A O 1
ATOM 1369 N N . SER A 1 169 ? 4.036 -8.895 -15.524 1.00 54.88 169 SER A N 1
ATOM 1370 C CA . SER A 1 169 ? 5.166 -9.010 -16.461 1.00 54.88 169 SER A CA 1
ATOM 1371 C C . SER A 1 169 ? 5.213 -10.367 -17.185 1.00 54.88 169 SER A C 1
ATOM 1373 O O . SER A 1 169 ? 6.223 -10.649 -17.825 1.00 54.88 169 SER A O 1
ATOM 1375 N N . ASN A 1 170 ? 4.168 -11.198 -17.067 1.00 49.84 170 ASN A N 1
ATOM 1376 C CA . ASN A 1 170 ? 4.100 -12.557 -17.629 1.00 49.84 170 ASN A CA 1
ATOM 1377 C C . ASN A 1 170 ? 2.788 -12.841 -18.399 1.00 49.84 170 ASN A C 1
ATOM 1379 O O . ASN A 1 170 ? 2.352 -13.989 -18.435 1.00 49.84 170 ASN A O 1
ATOM 1383 N N . GLU A 1 171 ? 2.160 -11.828 -18.996 1.00 40.56 171 GLU A N 1
ATOM 1384 C CA . GLU A 1 171 ? 1.164 -12.030 -20.064 1.00 40.56 171 GLU A CA 1
ATOM 1385 C C . GLU A 1 171 ? 1.639 -11.328 -21.332 1.00 40.56 171 GLU A C 1
ATOM 1387 O O . GLU A 1 171 ? 2.113 -10.173 -21.207 1.00 40.56 171 GLU A O 1
#

Radius of gyration: 35.76 Å; chains: 1; bounding box: 80×53×107 Å

InterPro domains:
  IPR044549 Transcription factor IBH1-like, bHLH domain [cd11444] (6-61)
  IPR044549 Transcription factor IBH1-like, bHLH domain [cd11444] (108-163)
  IPR044660 Transcription factor IBH1-like [PTHR33124] (74-166)

Organism: Gossypium barbadense (NCBI:txid3634)

pLDDT: mean 70.07, std 15.32, range [38.53, 92.19]

Sequence (171 aa):
MLMKRIPEGCTRTLNPFQKKVKTLKKLIPNKESMGLGGLFRDTAEYIMCLQMRVKVMQIMVKVLTDCNDQMSKSKRRLKVKKQRVWGETVKRHWRCRRRSRSMLMKRIPEGCTRTLNPFQKKVKTLKKLIPNKESMGLGGLFRDTAEYIMCLQMRVKVMQIMVKVLTGSNE

Foldseek 3Di:
DDDDDDDDDPPPDQDPVSVVLVVLCVPQPPNPDDDPVVSVVSVVVVVVLVVVLVVLVVVLVVVLVVLVVVVVVVLVVLVVVVVVVVVVVVVVVVVVVVVVVVPPPDDDDPDCPPPPDVVNVVVVVLQVVQPNRPPDDPVVSVVSSVSVVVSVVSNVVSVVVNVCSVPPPPD